Protein AF-A0A3M1LJQ8-F1 (afdb_monomer_lite)

pLDDT: mean 86.15, std 17.53, range [43.25, 98.56]

Structure (mmCIF, N/CA/C/O backbone):
data_AF-A0A3M1LJQ8-F1
#
_entry.id   AF-A0A3M1LJQ8-F1
#
loop_
_atom_site.group_PDB
_atom_site.id
_atom_site.type_symbol
_atom_site.label_atom_id
_atom_site.label_alt_id
_atom_site.label_comp_id
_atom_site.label_asym_id
_atom_site.label_entity_id
_atom_site.label_seq_id
_atom_site.pdbx_PDB_ins_code
_atom_site.Cartn_x
_atom_site.Cartn_y
_atom_site.Cartn_z
_atom_site.occupancy
_atom_site.B_iso_or_equiv
_atom_site.auth_seq_id
_atom_site.auth_comp_id
_atom_site.auth_asym_id
_atom_site.auth_atom_id
_atom_site.pdbx_PDB_model_num
ATOM 1 N N . MET A 1 1 ? 41.316 0.067 -46.062 1.00 43.25 1 MET A N 1
ATOM 2 C CA . MET A 1 1 ? 41.201 -1.402 -45.956 1.00 43.25 1 MET A CA 1
ATOM 3 C C . MET A 1 1 ? 41.074 -1.765 -44.484 1.00 43.25 1 MET A C 1
ATOM 5 O O . MET A 1 1 ? 41.925 -1.370 -43.707 1.00 43.25 1 MET A O 1
ATOM 9 N N . SER A 1 2 ? 39.957 -2.424 -44.171 1.00 46.56 2 SER A N 1
ATOM 10 C CA . SER A 1 2 ? 39.542 -3.157 -42.965 1.00 46.56 2 SER A CA 1
ATOM 11 C C . SER A 1 2 ? 39.691 -2.570 -41.558 1.00 46.56 2 SER A C 1
ATOM 13 O O . SER A 1 2 ? 40.767 -2.486 -40.976 1.00 46.56 2 SER A O 1
ATOM 15 N N . ALA A 1 3 ? 38.507 -2.320 -40.996 1.00 47.22 3 ALA A N 1
ATOM 16 C CA . ALA A 1 3 ? 38.185 -2.259 -39.582 1.00 47.22 3 ALA A CA 1
ATOM 17 C C . ALA A 1 3 ? 38.393 -3.614 -38.878 1.00 47.22 3 ALA A C 1
ATOM 19 O O . ALA A 1 3 ? 38.198 -4.670 -39.478 1.00 47.22 3 ALA A O 1
ATOM 20 N N . GLY A 1 4 ? 38.709 -3.567 -37.582 1.00 47.31 4 GLY A N 1
ATOM 21 C CA . GLY A 1 4 ? 38.750 -4.724 -36.688 1.00 47.31 4 GLY A CA 1
ATOM 22 C C . GLY A 1 4 ? 38.127 -4.376 -35.339 1.00 47.31 4 GLY A C 1
ATOM 23 O O . GLY A 1 4 ? 38.825 -4.046 -34.388 1.00 47.31 4 GLY A O 1
ATOM 24 N N . SER A 1 5 ? 36.797 -4.400 -35.280 1.00 50.31 5 SER A N 1
ATOM 25 C CA . SER A 1 5 ? 35.988 -4.231 -34.072 1.00 50.31 5 SER A CA 1
ATOM 26 C C . SER A 1 5 ? 35.953 -5.530 -33.257 1.00 50.31 5 SER A C 1
ATOM 28 O O . SER A 1 5 ? 35.305 -6.493 -33.666 1.00 50.31 5 SER A O 1
ATOM 30 N N . GLY A 1 6 ? 36.606 -5.562 -32.095 1.00 45.56 6 GLY A N 1
ATOM 31 C CA . GLY A 1 6 ? 36.448 -6.641 -31.117 1.00 45.56 6 GLY A CA 1
ATOM 32 C C . GLY A 1 6 ? 35.224 -6.394 -30.234 1.00 45.56 6 GLY A C 1
ATOM 33 O O . GLY A 1 6 ? 35.239 -5.487 -29.407 1.00 45.56 6 GLY A O 1
ATOM 34 N N . ARG A 1 7 ? 34.157 -7.182 -30.405 1.00 54.56 7 ARG A N 1
ATOM 35 C CA . ARG A 1 7 ? 33.031 -7.236 -29.458 1.00 54.56 7 ARG A CA 1
ATOM 36 C C . ARG A 1 7 ? 33.278 -8.351 -28.430 1.00 54.56 7 ARG A C 1
ATOM 38 O O . ARG A 1 7 ? 33.599 -9.462 -28.850 1.00 54.56 7 ARG A O 1
ATOM 45 N N . PRO A 1 8 ? 33.106 -8.106 -27.119 1.00 50.03 8 PRO A N 1
ATOM 46 C CA . PRO A 1 8 ? 33.156 -9.161 -26.113 1.00 50.03 8 PRO A CA 1
ATOM 47 C C . PRO A 1 8 ? 31.909 -10.053 -26.212 1.00 50.03 8 PRO A C 1
ATOM 49 O O . PRO A 1 8 ? 30.792 -9.567 -26.394 1.00 50.03 8 PRO A O 1
ATOM 52 N N . GLY A 1 9 ? 32.124 -11.368 -26.135 1.00 47.19 9 GLY A N 1
ATOM 53 C CA . GLY A 1 9 ? 31.085 -12.388 -26.251 1.00 47.19 9 GLY A CA 1
ATOM 54 C C . GLY A 1 9 ? 30.071 -12.339 -25.107 1.00 47.19 9 GLY A C 1
ATOM 55 O O . GLY A 1 9 ? 30.430 -12.178 -23.942 1.00 47.19 9 GLY A O 1
ATOM 56 N N . CYS A 1 10 ? 28.794 -12.499 -25.454 1.00 44.06 10 CYS A N 1
ATOM 57 C CA . CYS A 1 10 ? 27.706 -12.693 -24.502 1.00 44.06 10 CYS A CA 1
ATOM 58 C C . CYS A 1 10 ? 27.880 -14.020 -23.741 1.00 44.06 10 CYS A C 1
ATOM 60 O O . CYS A 1 10 ? 28.116 -15.048 -24.381 1.00 44.06 10 CYS A O 1
ATOM 62 N N . PRO A 1 11 ? 27.689 -14.056 -22.413 1.00 55.31 11 PRO A N 1
ATOM 63 C CA . PRO A 1 11 ? 27.487 -15.312 -21.710 1.00 55.31 11 PRO A CA 1
ATOM 64 C C . PRO A 1 11 ? 26.070 -15.840 -21.983 1.00 55.31 11 PRO A C 1
ATOM 66 O O . PRO A 1 11 ? 25.096 -15.085 -21.990 1.00 55.31 11 PRO A O 1
ATOM 69 N N . ALA A 1 12 ? 25.954 -17.148 -22.216 1.00 55.84 12 ALA A N 1
ATOM 70 C CA . ALA A 1 12 ? 24.674 -17.830 -22.381 1.00 55.84 12 ALA A CA 1
ATOM 71 C C . ALA A 1 12 ? 23.893 -17.859 -21.049 1.00 55.84 12 ALA A C 1
ATOM 73 O O . ALA A 1 12 ? 24.488 -18.161 -20.010 1.00 55.84 12 ALA A O 1
ATOM 74 N N . PRO A 1 13 ? 22.571 -17.604 -21.039 1.00 52.50 13 PRO A N 1
ATOM 75 C CA . PRO A 1 13 ? 21.776 -17.736 -19.827 1.00 52.50 13 PRO A CA 1
ATOM 76 C C . PRO A 1 13 ? 21.544 -19.219 -19.516 1.00 52.50 13 PRO A C 1
ATOM 78 O O . PRO A 1 13 ? 20.784 -19.916 -20.187 1.00 52.50 13 PRO A O 1
ATOM 81 N N . GLY A 1 14 ? 22.222 -19.700 -18.475 1.00 45.22 14 GLY A N 1
ATOM 82 C CA . GLY A 1 14 ? 21.988 -21.010 -17.882 1.00 45.22 14 GLY A CA 1
ATOM 83 C C . GLY A 1 14 ? 20.610 -21.073 -17.227 1.00 45.22 14 GLY A C 1
ATOM 84 O O . GLY A 1 14 ? 20.350 -20.455 -16.199 1.00 45.22 14 GLY A O 1
ATOM 85 N N . THR A 1 15 ? 19.730 -21.861 -17.828 1.00 52.22 15 THR A N 1
ATOM 86 C CA . THR A 1 15 ? 18.437 -22.289 -17.298 1.00 52.22 15 THR A CA 1
ATOM 87 C C . THR A 1 15 ? 18.603 -23.143 -16.045 1.00 52.22 15 THR A C 1
ATOM 89 O O . THR A 1 15 ? 19.121 -24.251 -16.160 1.00 52.22 15 THR A O 1
ATOM 92 N N . ARG A 1 16 ? 18.072 -22.692 -14.898 1.00 46.84 16 ARG A N 1
ATOM 93 C CA . ARG A 1 16 ? 17.361 -23.534 -13.908 1.00 46.84 16 ARG A CA 1
ATOM 94 C C . ARG A 1 16 ? 16.336 -22.688 -13.146 1.00 46.84 16 ARG A C 1
ATOM 96 O O . ARG A 1 16 ? 16.526 -22.360 -11.979 1.00 46.84 16 ARG A O 1
ATOM 103 N N . SER A 1 17 ? 15.220 -22.354 -13.789 1.00 49.72 17 SER A N 1
ATOM 104 C CA . SER A 1 17 ? 14.006 -21.998 -13.054 1.00 49.72 17 SER A CA 1
ATOM 105 C C . SER A 1 17 ? 13.443 -23.277 -12.430 1.00 49.72 17 SER A C 1
ATOM 107 O O . SER A 1 17 ? 12.638 -23.993 -13.019 1.00 49.72 17 SER A O 1
ATOM 109 N N . SER A 1 18 ? 13.912 -23.596 -11.222 1.00 48.03 18 SER A N 1
ATOM 110 C CA . SER A 1 18 ? 13.187 -24.510 -10.342 1.00 48.03 18 SER A CA 1
ATOM 111 C C . SER A 1 18 ? 11.783 -23.936 -10.170 1.00 48.03 18 SER A C 1
ATOM 113 O O . SER A 1 18 ? 11.624 -22.816 -9.679 1.00 48.03 18 SER A O 1
ATOM 115 N N . GLY A 1 19 ? 10.787 -24.661 -10.679 1.00 48.19 19 GLY A N 1
ATOM 116 C CA . GLY A 1 19 ? 9.384 -24.276 -10.708 1.00 48.19 19 GLY A CA 1
ATOM 117 C C . GLY A 1 19 ? 8.816 -24.115 -9.304 1.00 48.19 19 GLY A C 1
ATOM 118 O O . GLY A 1 19 ? 8.111 -24.979 -8.794 1.00 48.19 19 GLY A O 1
ATOM 119 N N . ARG A 1 20 ? 9.081 -22.971 -8.681 1.00 51.16 20 ARG A N 1
ATOM 120 C CA . ARG A 1 20 ? 8.301 -22.479 -7.558 1.00 51.16 20 ARG A CA 1
ATOM 121 C C . ARG A 1 20 ? 7.009 -21.972 -8.182 1.00 51.16 20 ARG A C 1
ATOM 123 O O . ARG A 1 20 ? 7.020 -20.908 -8.798 1.00 51.16 20 ARG A O 1
ATOM 130 N N . ARG A 1 21 ? 5.923 -22.760 -8.099 1.00 52.72 21 ARG A N 1
ATOM 131 C CA . ARG A 1 21 ? 4.560 -22.276 -8.389 1.00 52.72 21 ARG A CA 1
ATOM 132 C C . ARG A 1 21 ? 4.479 -20.862 -7.824 1.00 52.72 21 ARG A C 1
ATOM 134 O O . ARG A 1 21 ? 4.691 -20.683 -6.622 1.00 52.72 21 ARG A O 1
ATOM 141 N N . ARG A 1 22 ? 4.297 -19.873 -8.703 1.00 56.78 22 ARG A N 1
ATOM 142 C CA . ARG A 1 22 ? 4.144 -18.470 -8.322 1.00 56.78 22 ARG A CA 1
ATOM 143 C C . ARG A 1 22 ? 2.956 -18.475 -7.363 1.00 56.78 22 ARG A C 1
ATOM 145 O O . ARG A 1 22 ? 1.844 -18.753 -7.798 1.00 56.78 22 ARG A O 1
ATOM 152 N N . ARG A 1 23 ? 3.211 -18.357 -6.056 1.00 60.97 23 ARG A N 1
ATOM 153 C CA . ARG A 1 23 ? 2.135 -18.312 -5.065 1.00 60.97 23 ARG A CA 1
ATOM 154 C C . ARG A 1 23 ? 1.344 -17.060 -5.405 1.00 60.97 23 ARG A C 1
ATOM 156 O O . ARG A 1 23 ? 1.884 -15.963 -5.300 1.00 60.97 23 ARG A O 1
ATOM 163 N N . MET A 1 24 ? 0.148 -17.249 -5.947 1.00 69.56 24 MET A N 1
ATOM 164 C CA . MET A 1 24 ? -0.785 -16.154 -6.147 1.00 69.56 24 MET A CA 1
ATOM 165 C C . MET A 1 24 ? -1.290 -15.785 -4.759 1.00 69.56 24 MET A C 1
ATOM 167 O O . MET A 1 24 ? -1.609 -16.674 -3.974 1.00 69.56 24 MET A O 1
ATOM 171 N N . ALA A 1 25 ? -1.247 -14.500 -4.427 1.00 78.75 25 ALA A N 1
ATOM 172 C CA . ALA A 1 25 ? -1.891 -14.027 -3.217 1.00 78.75 25 ALA A CA 1
ATOM 173 C C . ALA A 1 25 ? -3.407 -14.120 -3.424 1.00 78.75 25 ALA A C 1
ATOM 175 O O . ALA A 1 25 ? -3.907 -13.665 -4.453 1.00 78.75 25 ALA A O 1
ATOM 176 N N . ASP A 1 26 ? -4.112 -14.710 -2.464 1.00 87.00 26 ASP A N 1
ATOM 177 C CA . ASP A 1 26 ? -5.574 -14.757 -2.436 1.00 87.00 26 ASP A CA 1
ATOM 178 C C . ASP A 1 26 ? -6.150 -13.377 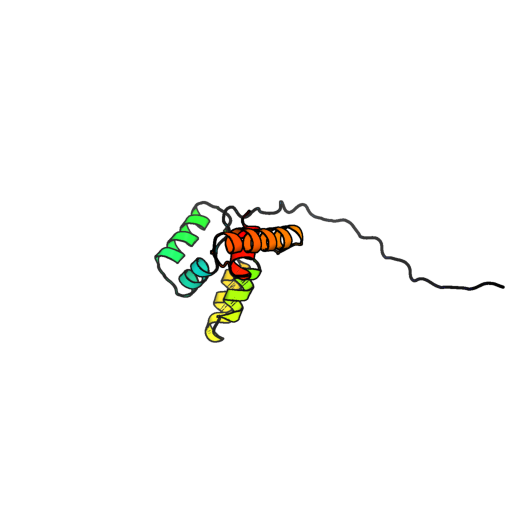-2.076 1.00 87.00 26 ASP A C 1
ATOM 180 O O . ASP A 1 26 ? -7.232 -13.012 -2.530 1.00 87.00 26 ASP A O 1
ATOM 184 N N . TYR A 1 27 ? -5.392 -12.582 -1.308 1.00 92.50 27 TYR A N 1
ATOM 185 C CA . TYR A 1 27 ? -5.760 -11.226 -0.903 1.00 92.50 27 TYR A CA 1
ATOM 186 C C . TYR A 1 27 ? -4.606 -10.250 -1.104 1.00 92.50 27 TYR A C 1
ATOM 188 O O . TYR A 1 27 ? -3.466 -10.543 -0.738 1.00 92.50 27 TYR A O 1
ATOM 196 N N . LEU A 1 28 ? -4.920 -9.058 -1.614 1.00 95.00 28 LEU A N 1
ATOM 197 C CA . LEU A 1 28 ? -4.019 -7.910 -1.587 1.00 95.00 28 LEU A CA 1
ATOM 198 C C . LEU A 1 28 ? -4.366 -7.023 -0.389 1.00 95.00 28 LEU A C 1
ATOM 200 O O . LEU A 1 28 ? -5.463 -6.469 -0.325 1.00 95.00 28 LEU A O 1
ATOM 204 N N . LEU A 1 29 ? -3.443 -6.897 0.559 1.00 94.31 29 LEU A N 1
ATOM 205 C CA . LEU A 1 29 ? -3.612 -6.041 1.725 1.00 94.31 29 LEU A CA 1
ATOM 206 C C . LEU A 1 29 ? -3.240 -4.599 1.379 1.00 94.31 29 LEU A C 1
ATOM 208 O O . LEU A 1 29 ? -2.136 -4.327 0.907 1.00 94.31 29 LEU A O 1
ATOM 212 N N . ASP A 1 30 ? -4.168 -3.690 1.660 1.00 93.00 30 ASP A N 1
ATOM 213 C CA . ASP A 1 30 ? -3.950 -2.249 1.579 1.00 93.00 30 ASP A CA 1
ATOM 214 C C . ASP A 1 30 ? -3.085 -1.743 2.749 1.00 93.00 30 ASP A C 1
ATOM 216 O O . ASP A 1 30 ? -3.032 -2.341 3.832 1.00 93.00 30 ASP A O 1
ATOM 220 N N . THR A 1 31 ? -2.450 -0.591 2.551 1.00 92.19 31 THR A N 1
ATOM 221 C CA . THR A 1 31 ? -1.600 0.098 3.525 1.00 92.19 31 THR A CA 1
ATOM 222 C C . THR A 1 31 ? -2.320 0.317 4.849 1.00 92.19 31 THR A C 1
ATOM 224 O O . THR A 1 31 ? -1.757 0.052 5.912 1.00 92.19 31 THR A O 1
ATOM 227 N N . ASN A 1 32 ? -3.596 0.708 4.816 1.00 92.81 32 ASN A N 1
ATOM 228 C CA . ASN A 1 32 ? -4.366 0.966 6.032 1.00 92.81 32 ASN A CA 1
ATOM 229 C C . ASN A 1 32 ? -4.503 -0.273 6.925 1.00 92.81 32 ASN A C 1
ATOM 231 O O . ASN A 1 32 ? -4.393 -0.167 8.149 1.00 92.81 32 ASN A O 1
ATOM 235 N N . VAL A 1 33 ? -4.706 -1.454 6.332 1.00 93.00 33 VAL A N 1
ATOM 236 C CA . VAL A 1 33 ? -4.825 -2.711 7.088 1.00 93.00 33 VAL A CA 1
ATOM 237 C C . VAL A 1 33 ? -3.514 -3.014 7.812 1.00 93.00 33 VAL A C 1
ATOM 239 O O . VAL A 1 33 ? -3.530 -3.330 9.004 1.00 93.00 33 VAL A O 1
ATOM 242 N N . LEU A 1 34 ? -2.377 -2.845 7.131 1.00 93.56 34 LEU A N 1
ATOM 243 C CA . LEU A 1 34 ? -1.058 -3.070 7.725 1.00 93.56 34 LEU A CA 1
ATOM 244 C C . LEU A 1 34 ? -0.717 -2.040 8.803 1.00 93.56 34 LEU A C 1
ATOM 246 O O . LEU A 1 34 ? -0.208 -2.419 9.855 1.00 93.56 34 LEU A O 1
ATOM 250 N N . VAL A 1 35 ? -1.041 -0.758 8.600 1.00 92.50 35 VAL A N 1
ATOM 251 C CA . VAL A 1 35 ? -0.845 0.282 9.625 1.00 92.50 35 VAL A CA 1
ATOM 252 C C . VAL A 1 35 ? -1.627 -0.057 10.895 1.00 92.50 35 VAL A C 1
ATOM 254 O O . VAL A 1 35 ? -1.100 0.075 12.001 1.00 92.50 35 VAL A O 1
ATOM 257 N N . LEU A 1 36 ? -2.875 -0.517 10.766 1.00 93.19 36 LEU A N 1
ATOM 258 C CA . LEU A 1 36 ? -3.680 -0.932 11.916 1.00 93.19 36 LEU A CA 1
ATOM 259 C C . LEU A 1 36 ? -3.084 -2.164 12.614 1.00 93.19 36 LEU A C 1
ATOM 261 O O . LEU A 1 36 ? -3.037 -2.195 13.845 1.00 93.19 36 LEU A O 1
ATOM 265 N N . ALA A 1 37 ? -2.583 -3.141 11.856 1.00 91.88 37 ALA A N 1
ATOM 266 C CA . ALA A 1 37 ? -1.915 -4.317 12.413 1.00 91.88 37 ALA A CA 1
ATOM 267 C C . ALA A 1 37 ? -0.616 -3.954 13.160 1.00 91.88 37 ALA A C 1
ATOM 269 O O . ALA A 1 37 ? -0.394 -4.420 14.278 1.00 91.88 37 ALA A O 1
ATOM 270 N N . LEU A 1 38 ? 0.213 -3.063 12.603 1.00 90.12 38 LEU A N 1
ATOM 271 C CA . LEU A 1 38 ? 1.439 -2.571 13.247 1.00 90.12 38 LEU A CA 1
ATOM 272 C C . LEU A 1 38 ? 1.144 -1.804 14.543 1.00 90.12 38 LEU A C 1
ATOM 274 O O . LEU A 1 38 ? 1.871 -1.944 15.527 1.00 90.12 38 LEU A O 1
AT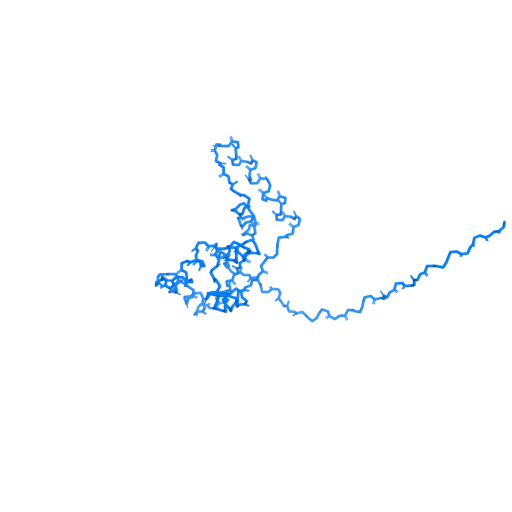OM 278 N N . ARG A 1 39 ? 0.020 -1.076 14.586 1.00 90.12 39 ARG A N 1
ATOM 279 C CA . ARG A 1 39 ? -0.512 -0.421 15.796 1.00 90.12 39 ARG A CA 1
ATOM 280 C C . ARG A 1 39 ? -1.185 -1.386 16.779 1.00 90.12 39 ARG A C 1
ATOM 282 O O . ARG A 1 39 ? -1.772 -0.934 17.760 1.00 90.12 39 ARG A O 1
ATOM 289 N N . SER A 1 40 ? -1.111 -2.693 16.529 1.00 91.31 40 SER A N 1
ATOM 290 C CA . SER A 1 40 ? -1.707 -3.747 17.352 1.00 91.31 40 SER A CA 1
ATOM 291 C C . SER A 1 40 ? -3.217 -3.577 17.564 1.00 91.31 40 SER A C 1
ATOM 293 O O . SER A 1 40 ? -3.743 -3.892 18.630 1.00 91.31 40 SER A O 1
ATOM 295 N N . VAL A 1 41 ? -3.933 -3.069 16.555 1.00 95.31 41 VAL A N 1
ATOM 296 C CA . VAL A 1 41 ? -5.396 -2.962 16.604 1.00 95.31 41 VAL A CA 1
ATOM 297 C C . VAL A 1 41 ? -5.995 -4.374 16.524 1.00 95.31 41 VAL A C 1
ATOM 299 O O . VAL A 1 41 ? -5.789 -5.034 15.502 1.00 95.31 41 VAL A O 1
ATOM 302 N N . PRO A 1 42 ? -6.776 -4.835 17.528 1.00 93.81 42 PRO A N 1
ATOM 303 C CA . PRO A 1 42 ? -7.218 -6.231 17.617 1.00 93.81 42 PRO A CA 1
ATOM 304 C C . PRO A 1 42 ? -7.911 -6.734 16.353 1.00 93.81 42 PRO A C 1
ATOM 306 O O . PRO A 1 42 ? -7.523 -7.750 15.798 1.00 93.81 42 PRO A O 1
ATOM 309 N N . LYS A 1 43 ? -8.835 -5.941 15.800 1.00 94.00 43 LYS A N 1
ATOM 310 C CA . LYS A 1 43 ? -9.571 -6.294 14.578 1.00 94.00 43 LYS A CA 1
ATOM 311 C C . LYS A 1 43 ? -8.663 -6.570 13.370 1.00 94.00 43 LYS A C 1
ATOM 313 O O . LYS A 1 43 ? -9.015 -7.388 12.526 1.00 94.00 43 LYS A O 1
ATOM 318 N N . ALA A 1 44 ? -7.540 -5.860 13.252 1.00 93.38 44 ALA A N 1
ATOM 319 C CA . ALA A 1 44 ? -6.599 -6.062 12.154 1.00 93.38 44 ALA A CA 1
ATOM 320 C C . ALA A 1 44 ? -5.750 -7.320 12.380 1.00 93.38 44 ALA A C 1
ATOM 322 O O . ALA A 1 44 ? -5.547 -8.082 11.442 1.00 93.38 44 ALA A O 1
ATOM 323 N N . LEU A 1 45 ? -5.318 -7.563 13.621 1.00 92.75 45 LEU A N 1
ATOM 324 C CA . LEU A 1 45 ? -4.602 -8.786 1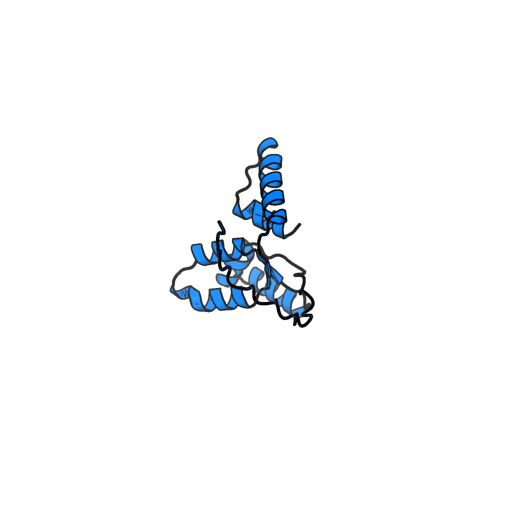3.991 1.00 92.75 45 LEU A CA 1
ATOM 325 C C . LEU A 1 45 ? -5.486 -10.026 13.804 1.00 92.75 45 LEU A C 1
ATOM 327 O O . LEU A 1 45 ? -5.094 -10.941 13.092 1.00 92.75 45 LEU A O 1
ATOM 331 N N . ASP A 1 46 ? -6.722 -9.994 14.310 1.00 94.12 46 ASP A N 1
ATOM 332 C CA . ASP A 1 46 ? -7.696 -11.084 14.172 1.00 94.12 46 ASP A CA 1
ATOM 333 C C . ASP A 1 46 ? -7.961 -11.442 12.702 1.00 94.12 46 ASP A C 1
ATOM 335 O O . ASP A 1 46 ? -8.178 -12.608 12.362 1.00 94.12 46 ASP A O 1
ATOM 339 N N . PHE A 1 47 ? -7.958 -10.434 11.821 1.00 93.12 47 PHE A N 1
ATOM 340 C CA . PHE A 1 47 ? -8.109 -10.628 10.384 1.00 93.12 47 PHE A CA 1
ATOM 341 C C . PHE A 1 47 ? -6.895 -11.342 9.775 1.00 93.12 47 PHE A C 1
ATOM 343 O O . PHE A 1 47 ? -7.083 -12.314 9.045 1.00 93.12 47 PHE A O 1
ATOM 350 N N . LEU A 1 48 ? -5.669 -10.918 10.099 1.00 91.25 48 LEU A N 1
ATOM 351 C CA . LEU A 1 48 ? -4.449 -11.583 9.622 1.00 91.25 48 LEU A CA 1
ATOM 352 C C . LEU A 1 48 ? -4.350 -13.024 10.147 1.00 91.25 48 LEU A C 1
ATOM 354 O O . LEU A 1 48 ? -4.112 -13.945 9.365 1.00 91.25 48 LEU A O 1
ATOM 358 N N . ASP A 1 49 ? -4.654 -13.237 11.428 1.00 91.75 49 ASP A N 1
ATOM 359 C CA . ASP A 1 49 ? -4.684 -14.563 12.053 1.00 91.75 49 ASP A CA 1
ATOM 360 C C . ASP A 1 49 ? -5.758 -15.466 11.425 1.00 91.75 49 ASP A C 1
ATOM 362 O O . ASP A 1 49 ? -5.631 -16.693 11.379 1.00 91.75 49 ASP A O 1
ATOM 366 N N . ALA A 1 50 ? -6.873 -14.894 10.961 1.00 92.69 50 ALA A N 1
ATOM 367 C CA . ALA A 1 50 ? -7.900 -15.644 10.244 1.00 92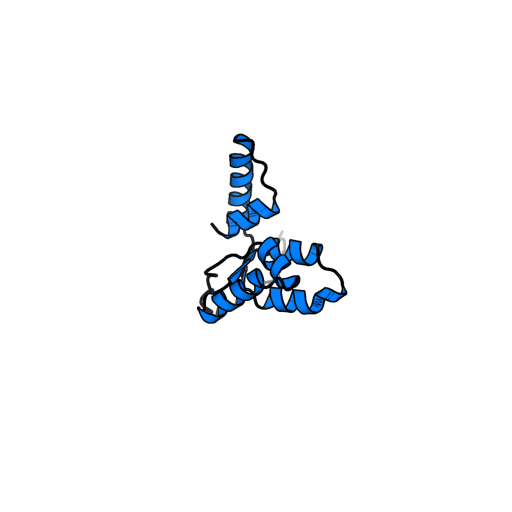.69 50 ALA A CA 1
ATOM 368 C C . ALA A 1 50 ? -7.426 -16.084 8.851 1.00 92.69 50 ALA A C 1
ATOM 370 O O . ALA A 1 50 ? -7.695 -17.227 8.477 1.00 92.69 50 ALA A O 1
ATOM 371 N N . LEU A 1 51 ? -6.715 -15.225 8.111 1.00 90.94 51 LEU A N 1
ATOM 372 C CA . LEU A 1 51 ? -6.129 -15.585 6.813 1.00 90.94 51 LEU A CA 1
ATOM 373 C C . LEU A 1 51 ? -5.115 -16.723 6.968 1.00 90.94 51 LEU A C 1
ATOM 375 O O . LEU A 1 51 ? -5.190 -17.720 6.248 1.00 90.94 51 LEU A O 1
ATOM 379 N N . GLU A 1 52 ? -4.235 -16.629 7.969 1.00 88.50 52 GLU A N 1
ATOM 380 C CA . GLU A 1 52 ? -3.240 -17.666 8.251 1.00 88.50 52 GLU A CA 1
ATOM 381 C C . GLU A 1 52 ? -3.898 -19.008 8.603 1.00 88.50 52 GLU A C 1
ATOM 383 O O . GLU A 1 52 ? -3.566 -20.040 8.014 1.00 88.50 52 GLU A O 1
ATOM 388 N N . ARG A 1 53 ? -4.898 -19.007 9.497 1.00 91.88 53 ARG A N 1
ATOM 389 C CA . ARG A 1 53 ? -5.645 -20.224 9.868 1.00 91.88 53 ARG A CA 1
ATOM 390 C C . ARG A 1 53 ? -6.360 -20.876 8.688 1.00 91.88 53 ARG A C 1
ATOM 392 O O . ARG A 1 53 ? -6.518 -22.094 8.672 1.00 91.88 53 ARG A O 1
ATOM 399 N N . ARG A 1 54 ? -6.804 -20.077 7.717 1.00 91.31 54 ARG A N 1
ATOM 400 C CA . ARG A 1 54 ? -7.466 -20.548 6.491 1.00 91.31 54 ARG A CA 1
ATOM 401 C C . ARG A 1 54 ? -6.475 -20.958 5.402 1.00 91.31 54 ARG A C 1
ATOM 403 O O . AR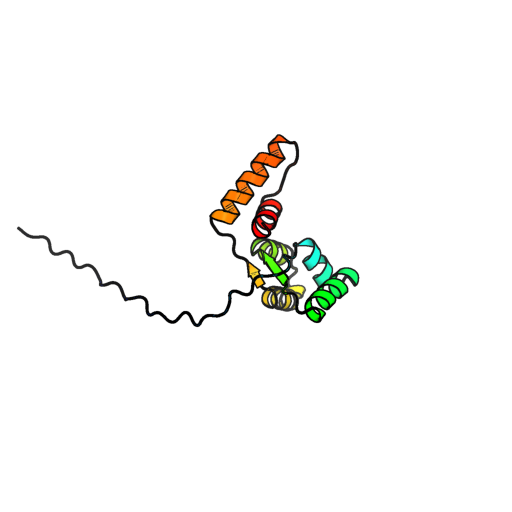G A 1 54 ? -6.909 -21.443 4.364 1.00 91.31 54 ARG A O 1
ATOM 410 N N . GLN A 1 55 ? -5.172 -20.803 5.652 1.00 87.00 55 GLN A N 1
ATOM 411 C CA . GLN A 1 55 ? -4.099 -21.025 4.682 1.00 87.00 55 GLN A CA 1
ATOM 412 C C . GLN A 1 55 ? -4.267 -20.177 3.410 1.00 87.00 55 GLN A C 1
ATOM 414 O O . GLN A 1 55 ? -3.837 -20.582 2.331 1.00 87.00 55 GLN A O 1
ATOM 419 N N . GLU A 1 56 ? -4.893 -19.006 3.549 1.00 89.81 56 GLU A N 1
ATOM 420 C CA . GLU A 1 56 ? -5.076 -18.030 2.477 1.00 89.81 56 GLU A CA 1
ATOM 421 C C . GLU A 1 56 ? -3.835 -17.127 2.418 1.00 89.81 56 GLU A C 1
ATOM 423 O O . GLU A 1 56 ? -3.368 -16.595 3.430 1.00 89.81 56 GLU A O 1
ATOM 428 N N . PHE A 1 57 ? -3.259 -16.962 1.230 1.00 87.62 57 PHE A N 1
ATOM 429 C CA . PHE A 1 57 ? -2.022 -16.213 1.051 1.00 87.62 57 PHE A CA 1
ATOM 430 C C . PHE A 1 57 ? -2.296 -14.712 0.951 1.00 87.62 57 PHE A C 1
ATOM 432 O O . PHE A 1 57 ? -2.888 -14.236 -0.017 1.00 87.62 57 PHE A O 1
ATOM 439 N N . ALA A 1 58 ? -1.787 -13.945 1.911 1.00 92.62 58 ALA A N 1
ATOM 440 C CA . ALA A 1 58 ? -1.793 -12.490 1.846 1.00 92.62 58 ALA A CA 1
ATOM 441 C C . ALA A 1 58 ? -0.579 -11.953 1.066 1.00 92.62 58 ALA A C 1
ATOM 443 O O . ALA A 1 58 ? 0.569 -12.366 1.273 1.00 92.62 58 ALA A O 1
ATOM 444 N N . GLY A 1 59 ? -0.836 -11.001 0.176 1.00 95.19 59 GLY A N 1
ATOM 445 C CA . GLY A 1 59 ? 0.176 -10.235 -0.538 1.00 95.19 59 GLY A CA 1
ATOM 446 C C . GLY A 1 59 ? 0.009 -8.738 -0.328 1.00 95.19 59 GLY A C 1
ATOM 447 O O . GLY A 1 59 ? -1.036 -8.271 0.113 1.00 95.19 59 GLY A O 1
ATOM 448 N N . ILE A 1 60 ? 1.051 -7.983 -0.656 1.00 96.69 60 ILE A N 1
ATOM 449 C CA . ILE A 1 60 ? 1.085 -6.519 -0.623 1.00 96.69 60 ILE A CA 1
ATOM 450 C C . ILE A 1 60 ? 1.670 -6.006 -1.931 1.00 96.69 60 ILE A C 1
ATOM 452 O O . ILE A 1 60 ? 2.543 -6.649 -2.517 1.00 96.69 60 ILE A O 1
ATOM 456 N N . SER A 1 61 ? 1.233 -4.832 -2.381 1.00 97.44 61 SER A N 1
ATOM 457 C CA . SER A 1 61 ? 1.951 -4.132 -3.446 1.00 97.44 61 SER A CA 1
ATOM 458 C C . SER A 1 61 ? 3.274 -3.594 -2.897 1.00 97.44 61 SER A C 1
ATOM 460 O O . SER A 1 61 ? 3.358 -3.172 -1.741 1.00 97.44 61 SER A O 1
ATOM 462 N N . VAL A 1 62 ? 4.314 -3.530 -3.729 1.00 97.19 62 VAL A N 1
ATOM 463 C CA . VAL A 1 62 ? 5.550 -2.803 -3.376 1.00 97.19 62 VAL A CA 1
ATOM 464 C C . VAL A 1 62 ? 5.299 -1.315 -3.097 1.00 97.19 62 VAL A C 1
ATOM 466 O O . VAL A 1 62 ? 6.077 -0.678 -2.388 1.00 97.19 62 VAL A O 1
ATOM 469 N N . VAL A 1 63 ? 4.188 -0.765 -3.593 1.00 97.56 63 VAL A N 1
ATOM 470 C CA . VAL A 1 63 ? 3.719 0.585 -3.254 1.00 97.56 63 VAL A CA 1
ATOM 471 C C . VAL A 1 63 ? 3.299 0.662 -1.788 1.00 97.56 63 VAL A C 1
ATOM 473 O O . VAL A 1 63 ? 3.827 1.494 -1.059 1.00 97.56 63 VAL A O 1
ATOM 476 N N . THR A 1 64 ? 2.472 -0.276 -1.318 1.00 97.38 64 THR A N 1
ATOM 477 C CA . THR A 1 64 ? 2.126 -0.414 0.106 1.00 97.38 64 THR A CA 1
ATOM 478 C C . THR A 1 64 ? 3.371 -0.573 0.973 1.00 97.38 64 THR A C 1
ATOM 480 O O . THR A 1 64 ? 3.508 0.095 1.997 1.00 97.38 64 THR A O 1
ATOM 483 N N . ARG A 1 65 ? 4.337 -1.399 0.540 1.00 97.38 65 ARG A N 1
ATOM 484 C CA . ARG A 1 65 ? 5.629 -1.528 1.233 1.00 97.38 65 ARG A CA 1
ATOM 485 C C . ARG A 1 65 ? 6.332 -0.170 1.370 1.00 97.38 65 ARG A C 1
ATOM 487 O O . ARG A 1 65 ? 6.871 0.138 2.429 1.00 97.38 65 ARG A O 1
ATOM 494 N N . THR A 1 66 ? 6.308 0.637 0.312 1.00 97.06 66 THR A N 1
ATOM 495 C CA . THR A 1 66 ? 6.934 1.966 0.279 1.00 97.06 66 THR A CA 1
ATOM 496 C C . THR A 1 66 ? 6.251 2.924 1.254 1.00 97.06 66 THR A C 1
ATOM 498 O O . THR A 1 66 ? 6.938 3.602 2.012 1.00 97.06 66 THR A O 1
ATOM 501 N N . GLU A 1 67 ? 4.917 2.950 1.290 1.00 96.50 67 GLU A N 1
ATOM 502 C CA . GLU A 1 67 ? 4.154 3.807 2.208 1.00 96.50 67 GLU A CA 1
ATOM 503 C C . GLU A 1 67 ? 4.406 3.461 3.678 1.00 96.50 67 GLU A C 1
ATOM 505 O O . GLU A 1 67 ? 4.623 4.357 4.496 1.00 96.50 67 GLU A O 1
ATOM 510 N N . ILE A 1 68 ? 4.443 2.166 4.008 1.00 96.50 68 ILE A N 1
ATOM 511 C CA . ILE A 1 68 ? 4.740 1.708 5.369 1.00 96.50 68 ILE A CA 1
ATOM 512 C C . ILE A 1 68 ? 6.143 2.147 5.796 1.00 96.50 68 ILE A C 1
ATOM 514 O O . ILE A 1 68 ? 6.298 2.712 6.876 1.00 96.50 68 ILE A O 1
ATOM 518 N N . LEU A 1 69 ? 7.156 1.944 4.948 1.00 96.12 69 LEU A N 1
ATOM 519 C CA . LEU A 1 69 ? 8.531 2.343 5.264 1.00 96.12 69 LEU A CA 1
ATOM 520 C C . LEU A 1 69 ? 8.699 3.865 5.343 1.00 96.12 69 LEU A C 1
ATOM 522 O O . LEU A 1 69 ? 9.470 4.348 6.165 1.00 96.12 69 LEU A O 1
ATOM 526 N N . ALA A 1 70 ? 7.966 4.630 4.531 1.00 94.94 70 ALA A N 1
ATOM 527 C CA . ALA A 1 70 ? 7.989 6.090 4.585 1.00 94.94 70 ALA A CA 1
ATOM 528 C C . ALA A 1 70 ? 7.326 6.649 5.858 1.00 94.94 70 ALA A C 1
ATOM 530 O O . ALA A 1 70 ? 7.729 7.703 6.348 1.00 94.94 70 ALA A O 1
ATOM 531 N N . GLY A 1 71 ? 6.309 5.960 6.389 1.00 92.38 71 GLY A N 1
ATOM 532 C CA . GLY A 1 71 ? 5.589 6.353 7.607 1.00 92.38 71 GLY A CA 1
ATOM 533 C C . GLY A 1 71 ? 6.146 5.771 8.913 1.00 92.38 71 GLY A C 1
ATOM 534 O O . GLY A 1 71 ? 5.698 6.163 9.993 1.00 92.38 71 GLY A O 1
ATOM 535 N N . MET A 1 72 ? 7.093 4.839 8.819 1.00 93.12 72 MET A N 1
ATOM 536 C CA . MET A 1 72 ? 7.706 4.109 9.930 1.00 93.12 72 MET A CA 1
ATOM 537 C C . MET A 1 72 ? 8.572 5.009 10.816 1.00 93.12 72 MET A C 1
ATOM 539 O O . MET A 1 72 ? 9.337 5.848 10.338 1.00 93.12 72 MET A O 1
ATOM 543 N N . ARG A 1 73 ? 8.519 4.788 12.134 1.00 91.50 73 ARG A N 1
ATOM 544 C CA . ARG A 1 73 ? 9.472 5.373 13.088 1.00 91.50 73 ARG A CA 1
ATOM 545 C C . ARG A 1 73 ? 10.661 4.424 13.295 1.00 91.50 73 ARG A C 1
ATOM 547 O O . ARG A 1 73 ? 10.461 3.215 13.292 1.00 91.50 73 ARG A O 1
ATOM 554 N N . PRO A 1 74 ? 11.879 4.924 13.589 1.00 92.56 74 PRO A N 1
ATOM 555 C CA . PRO A 1 74 ? 13.071 4.070 13.702 1.00 92.56 74 PRO A CA 1
ATOM 556 C C . PRO A 1 74 ? 12.952 2.897 14.690 1.00 92.56 74 PRO A C 1
ATOM 558 O O . PRO A 1 74 ? 13.475 1.819 14.447 1.00 92.56 74 PRO A O 1
ATOM 561 N N . HIS A 1 75 ? 12.225 3.069 15.799 1.00 92.19 75 HIS A N 1
ATOM 562 C CA . HIS A 1 75 ? 12.031 1.999 16.788 1.00 92.19 75 HIS A CA 1
ATOM 563 C C . HIS A 1 75 ? 11.054 0.897 16.334 1.00 92.19 75 HIS A C 1
ATOM 565 O O . HIS A 1 75 ? 10.935 -0.122 17.007 1.00 92.19 75 HIS A O 1
ATOM 571 N N . GLU A 1 76 ? 10.331 1.101 15.230 1.00 91.62 76 GLU A N 1
ATOM 572 C CA . GLU A 1 76 ? 9.370 0.147 14.663 1.00 91.62 76 GLU A CA 1
ATOM 573 C C . GLU A 1 76 ? 10.001 -0.716 13.555 1.00 91.62 76 GLU A C 1
ATOM 575 O O . GLU A 1 76 ? 9.360 -1.655 13.080 1.00 91.62 76 GLU A O 1
ATOM 580 N N . GLU A 1 77 ? 11.235 -0.414 13.134 1.00 93.69 77 GLU A N 1
ATOM 581 C CA . GLU A 1 77 ? 11.858 -0.944 11.915 1.00 93.69 77 GLU A CA 1
ATOM 582 C C . GLU A 1 77 ? 11.951 -2.466 11.885 1.00 93.69 77 GLU A C 1
ATOM 584 O O . GLU A 1 77 ? 11.476 -3.092 10.939 1.00 93.69 77 GLU A O 1
ATOM 589 N N . GLU A 1 78 ? 12.486 -3.073 12.943 1.00 94.44 78 GLU A N 1
ATOM 590 C CA . GLU A 1 78 ? 12.677 -4.523 13.010 1.00 94.44 78 GLU A CA 1
ATOM 591 C C . GLU A 1 78 ? 11.347 -5.280 12.861 1.00 94.44 78 GLU A C 1
AT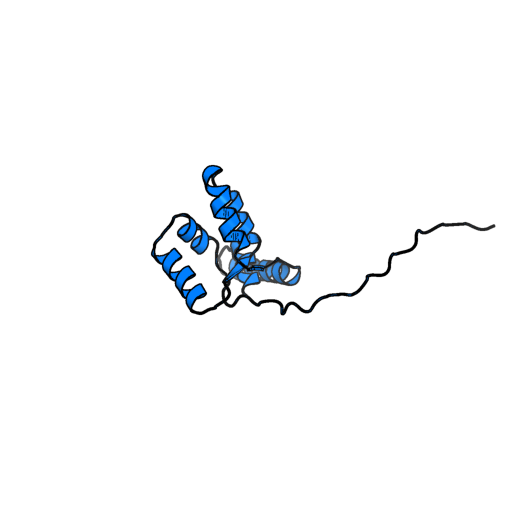OM 593 O O . GLU A 1 78 ? 11.210 -6.165 12.013 1.00 94.44 78 GLU A O 1
ATOM 598 N N . ARG A 1 79 ? 10.324 -4.878 13.629 1.00 92.38 79 ARG A N 1
ATOM 599 C CA . ARG A 1 79 ? 8.984 -5.482 13.565 1.00 92.38 79 ARG A CA 1
ATOM 600 C C . ARG A 1 79 ? 8.315 -5.232 12.213 1.00 92.38 79 ARG A C 1
ATOM 602 O O . ARG A 1 79 ? 7.637 -6.117 11.693 1.00 92.38 79 ARG A O 1
ATOM 609 N N . THR A 1 80 ? 8.490 -4.037 11.655 1.00 94.88 80 THR A N 1
ATOM 610 C CA . THR A 1 80 ? 7.893 -3.646 10.374 1.00 94.88 80 THR A CA 1
ATOM 611 C C . THR A 1 80 ? 8.477 -4.463 9.229 1.00 94.88 80 THR A C 1
ATOM 613 O O . THR A 1 80 ? 7.728 -5.036 8.443 1.00 94.88 80 THR A O 1
ATOM 616 N N . MET A 1 81 ? 9.801 -4.591 9.168 1.00 95.75 81 MET A N 1
ATOM 617 C CA . MET A 1 81 ? 10.477 -5.388 8.147 1.00 95.75 81 MET A CA 1
ATOM 618 C C . MET A 1 81 ? 10.108 -6.869 8.251 1.00 95.75 81 MET A C 1
ATOM 620 O O . MET A 1 81 ? 9.758 -7.472 7.239 1.00 95.75 81 MET A O 1
ATOM 624 N N . ALA A 1 82 ? 10.065 -7.429 9.466 1.00 93.56 82 ALA A N 1
ATOM 625 C CA . ALA A 1 82 ? 9.640 -8.813 9.678 1.00 93.56 82 ALA A CA 1
ATOM 626 C C . ALA A 1 82 ? 8.215 -9.087 9.156 1.00 93.56 82 ALA A C 1
ATOM 628 O O . ALA A 1 82 ? 7.975 -10.124 8.537 1.00 93.56 82 ALA A O 1
ATOM 629 N N . LEU A 1 83 ? 7.277 -8.151 9.361 1.00 91.88 83 LEU A N 1
ATOM 630 C CA . LEU A 1 83 ? 5.921 -8.253 8.811 1.00 91.88 83 LEU A CA 1
ATOM 631 C C . LEU A 1 83 ? 5.912 -8.137 7.281 1.00 91.88 83 LEU A C 1
ATOM 633 O O . LEU A 1 83 ? 5.258 -8.921 6.603 1.00 91.88 83 LEU A O 1
ATOM 637 N N . LEU A 1 84 ? 6.618 -7.159 6.714 1.00 94.81 84 LEU A N 1
ATOM 638 C CA . LEU A 1 84 ? 6.618 -6.942 5.264 1.00 94.81 84 LEU A CA 1
ATOM 639 C C . LEU A 1 84 ? 7.287 -8.095 4.498 1.00 94.81 84 LEU A C 1
ATOM 641 O O . LEU A 1 84 ? 6.911 -8.375 3.357 1.00 94.81 84 LEU A O 1
ATOM 645 N N . ASP A 1 85 ? 8.265 -8.761 5.111 1.00 94.69 85 ASP A N 1
ATOM 646 C CA . ASP A 1 85 ? 9.000 -9.884 4.520 1.00 94.69 85 ASP A CA 1
ATOM 647 C C . ASP A 1 85 ? 8.273 -11.228 4.665 1.00 94.69 85 ASP A C 1
ATOM 649 O O . ASP A 1 85 ? 8.554 -12.162 3.909 1.00 94.69 85 ASP A O 1
ATOM 653 N N . SER A 1 86 ? 7.304 -11.332 5.582 1.00 91.38 86 SER A N 1
ATOM 654 C CA . SER A 1 86 ? 6.439 -12.514 5.686 1.00 91.38 86 SER A CA 1
ATOM 655 C C . SER A 1 86 ? 5.348 -12.552 4.604 1.00 91.38 86 SER A C 1
ATOM 657 O O . SER A 1 86 ? 4.842 -13.628 4.274 1.00 91.38 86 SER A O 1
ATOM 659 N N . LEU A 1 87 ? 5.023 -11.401 4.004 1.00 92.69 87 LEU A N 1
ATOM 660 C CA . LEU A 1 87 ? 3.977 -11.237 2.991 1.00 92.69 87 LEU A CA 1
ATOM 661 C C . LEU A 1 87 ? 4.507 -11.412 1.556 1.00 92.69 87 LEU A C 1
ATOM 663 O O . LEU A 1 87 ? 5.672 -11.149 1.239 1.00 92.69 87 LEU A O 1
ATOM 667 N N . ILE A 1 88 ? 3.631 -11.819 0.631 1.00 94.50 88 ILE A N 1
ATOM 668 C CA . ILE A 1 88 ? 3.982 -11.889 -0.797 1.00 94.50 88 ILE A CA 1
ATOM 669 C C . ILE A 1 88 ? 4.075 -10.466 -1.360 1.00 94.50 88 ILE A C 1
ATOM 671 O O . ILE A 1 88 ? 3.075 -9.766 -1.449 1.00 94.50 88 ILE A O 1
ATOM 675 N N . ASN A 1 89 ? 5.263 -10.045 -1.788 1.00 94.75 89 ASN A N 1
ATOM 676 C CA . ASN A 1 89 ? 5.465 -8.718 -2.370 1.00 94.75 89 ASN A CA 1
ATOM 677 C C . ASN A 1 89 ? 5.191 -8.757 -3.887 1.00 94.75 89 ASN A C 1
ATOM 679 O O . ASN A 1 89 ? 5.902 -9.428 -4.641 1.00 94.75 89 ASN A O 1
ATOM 683 N N . LEU A 1 90 ? 4.149 -8.052 -4.330 1.00 95.69 90 LEU A N 1
ATOM 684 C CA . LEU A 1 90 ? 3.749 -7.930 -5.730 1.00 95.69 90 LEU A CA 1
ATOM 685 C C . LEU A 1 90 ? 4.364 -6.672 -6.348 1.00 95.69 90 LEU A C 1
ATOM 687 O O . LEU A 1 90 ? 4.099 -5.548 -5.916 1.00 95.69 90 LEU A O 1
ATOM 691 N N . TYR A 1 91 ? 5.196 -6.879 -7.365 1.00 95.69 91 TYR A N 1
ATOM 692 C CA . TYR A 1 91 ? 5.859 -5.806 -8.098 1.00 95.69 91 TYR A CA 1
ATOM 693 C C . TYR A 1 91 ? 4.903 -5.131 -9.078 1.00 95.69 91 TYR A C 1
ATOM 695 O O . TYR A 1 91 ? 4.092 -5.799 -9.717 1.00 95.69 91 TYR A O 1
ATOM 703 N N . VAL A 1 92 ? 5.054 -3.817 -9.223 1.00 96.38 92 VAL A N 1
ATOM 704 C CA . VAL A 1 92 ? 4.397 -3.044 -10.279 1.00 96.38 92 VAL A CA 1
ATOM 705 C C . VAL A 1 92 ? 5.197 -3.214 -11.566 1.00 96.38 92 VAL A C 1
ATOM 707 O O . VAL A 1 92 ? 6.373 -2.855 -11.615 1.00 96.38 92 VAL A O 1
ATOM 710 N N . ASP A 1 93 ? 4.559 -3.766 -12.592 1.00 96.69 93 ASP A N 1
ATOM 711 C CA . ASP A 1 93 ? 5.087 -3.838 -13.953 1.00 96.69 93 ASP A CA 1
ATOM 712 C C . ASP A 1 93 ? 4.416 -2.800 -14.870 1.00 96.69 93 ASP A C 1
ATOM 714 O O . ASP A 1 93 ? 3.579 -2.002 -14.438 1.00 96.69 93 ASP A O 1
ATOM 718 N N . GLU A 1 94 ? 4.801 -2.800 -16.148 1.00 98.19 94 GLU A N 1
ATOM 719 C CA . GLU A 1 94 ? 4.260 -1.889 -17.164 1.00 98.19 94 GLU A CA 1
ATOM 720 C C . GLU A 1 94 ? 2.733 -2.007 -17.292 1.00 98.19 94 GLU A C 1
ATOM 722 O O . GLU A 1 94 ? 2.040 -0.996 -17.380 1.00 98.19 94 GLU A O 1
ATOM 727 N N . ALA A 1 95 ? 2.183 -3.225 -17.231 1.00 98.00 95 ALA A N 1
ATOM 728 C CA . ALA A 1 95 ? 0.748 -3.452 -17.380 1.00 98.00 95 ALA A CA 1
ATOM 729 C C . ALA A 1 95 ? -0.048 -2.898 -16.186 1.00 98.00 95 ALA A C 1
ATOM 731 O O . ALA A 1 95 ? -1.109 -2.288 -16.376 1.00 98.00 95 ALA A O 1
ATOM 732 N N . ILE A 1 96 ? 0.470 -3.075 -14.966 1.00 98.06 96 ILE A N 1
ATOM 733 C CA . ILE A 1 96 ? -0.109 -2.504 -13.744 1.00 98.06 96 ILE A CA 1
ATOM 734 C C . ILE A 1 96 ? -0.025 -0.975 -13.786 1.00 98.06 96 ILE A C 1
ATOM 736 O O . ILE A 1 96 ? -1.025 -0.304 -13.521 1.00 98.06 96 ILE A O 1
ATOM 740 N N . ALA A 1 97 ? 1.129 -0.416 -14.159 1.00 98.19 97 ALA A N 1
ATOM 741 C CA . ALA A 1 97 ? 1.325 1.031 -14.253 1.00 98.19 97 ALA A CA 1
ATOM 742 C C . ALA A 1 97 ? 0.362 1.676 -15.268 1.00 98.19 97 ALA A C 1
ATOM 744 O O . ALA A 1 97 ? -0.328 2.649 -14.952 1.00 98.19 97 ALA A O 1
ATOM 745 N N . ASP A 1 98 ? 0.237 1.081 -16.453 1.00 98.56 98 ASP A N 1
ATOM 746 C CA . ASP A 1 98 ? -0.697 1.506 -17.493 1.00 98.56 98 ASP A CA 1
ATOM 747 C C . ASP A 1 98 ? -2.153 1.476 -17.015 1.00 98.56 98 ASP A C 1
ATOM 749 O O . ASP A 1 98 ? -2.950 2.379 -17.299 1.00 98.56 98 ASP A O 1
ATOM 753 N N . ARG A 1 99 ? -2.529 0.419 -16.286 1.00 98.38 99 ARG A N 1
ATOM 754 C CA . ARG A 1 99 ? -3.878 0.280 -15.732 1.00 98.38 99 ARG A CA 1
ATOM 755 C C . ARG A 1 99 ? -4.143 1.325 -14.655 1.00 98.38 99 ARG A C 1
ATOM 757 O O . ARG A 1 99 ? -5.205 1.941 -14.695 1.00 98.38 99 ARG A O 1
ATOM 764 N N . ALA A 1 100 ? -3.188 1.579 -13.763 1.00 98.38 100 ALA A N 1
ATOM 765 C CA . ALA A 1 100 ? -3.291 2.630 -12.755 1.00 98.38 100 ALA A CA 1
ATOM 766 C C . ALA A 1 100 ? -3.490 4.010 -13.398 1.00 98.38 100 ALA A C 1
ATOM 768 O O . ALA A 1 100 ? -4.407 4.738 -13.021 1.00 98.38 100 ALA A O 1
ATOM 769 N N . GLY A 1 101 ? -2.712 4.337 -14.436 1.00 98.31 101 GLY A N 1
ATOM 770 C CA . GLY A 1 101 ? -2.872 5.586 -15.186 1.00 98.31 101 GLY A CA 1
ATOM 771 C C . GLY A 1 101 ? -4.265 5.732 -15.808 1.00 98.31 101 GLY A C 1
ATOM 772 O O . GLY A 1 101 ? -4.887 6.794 -15.714 1.00 98.31 101 GLY A O 1
ATOM 773 N N . ARG A 1 102 ? -4.807 4.649 -16.383 1.00 98.44 102 ARG A N 1
ATOM 774 C CA . ARG A 1 102 ? -6.182 4.633 -16.910 1.00 98.44 102 ARG A CA 1
ATOM 775 C C . ARG A 1 102 ? -7.233 4.814 -15.816 1.00 98.44 102 ARG A C 1
ATOM 777 O O . ARG A 1 102 ? -8.185 5.556 -16.049 1.00 98.44 102 ARG A O 1
ATOM 784 N N . LEU A 1 103 ? -7.065 4.188 -14.648 1.00 98.12 103 LEU A N 1
ATOM 785 C CA . LEU A 1 103 ? -7.971 4.370 -13.509 1.00 98.12 103 LEU A CA 1
ATOM 786 C C . LEU A 1 103 ? -8.000 5.839 -13.078 1.00 98.12 103 LEU A C 1
ATOM 788 O O . LEU A 1 103 ? -9.075 6.434 -13.039 1.00 98.12 103 LEU A O 1
ATOM 792 N N . ILE A 1 104 ? -6.834 6.452 -12.851 1.00 98.44 104 ILE A N 1
ATOM 793 C CA . ILE A 1 104 ? -6.733 7.874 -12.486 1.00 98.44 104 ILE A CA 1
ATOM 794 C C . ILE A 1 104 ? -7.472 8.739 -13.512 1.00 98.44 104 ILE A C 1
ATOM 796 O O . ILE A 1 104 ? -8.323 9.548 -13.144 1.00 98.44 104 ILE A O 1
ATOM 800 N N . TYR A 1 105 ? -7.202 8.533 -14.804 1.00 97.88 105 TYR A N 1
ATOM 801 C CA . TYR A 1 105 ? -7.844 9.289 -15.879 1.00 97.88 105 TYR A CA 1
ATOM 802 C C . TYR A 1 105 ? -9.375 9.141 -15.882 1.00 97.88 105 TYR A C 1
ATOM 804 O O . TYR A 1 105 ? -10.100 10.129 -16.017 1.00 97.88 105 TYR A O 1
ATOM 812 N N . GLN A 1 106 ? -9.880 7.915 -15.745 1.00 97.75 106 GLN A N 1
ATOM 813 C CA . GLN A 1 106 ? -11.314 7.626 -15.785 1.00 97.75 106 GLN A CA 1
ATOM 814 C C . GLN A 1 106 ? -12.053 8.230 -14.589 1.00 97.75 106 GLN A C 1
ATOM 816 O O . GLN A 1 106 ? -13.074 8.892 -14.782 1.00 97.75 106 GLN A O 1
ATOM 821 N N . TYR A 1 107 ? -11.527 8.050 -13.376 1.00 97.62 107 TYR A N 1
ATOM 822 C CA . TYR A 1 107 ? -12.145 8.572 -12.157 1.00 97.62 107 TYR A CA 1
ATOM 823 C C . TYR A 1 107 ? -12.057 10.099 -12.072 1.00 97.62 107 TYR A C 1
ATOM 825 O O . TYR A 1 107 ? -13.042 10.742 -11.701 1.00 97.62 107 TYR A O 1
ATOM 833 N N . ALA A 1 108 ? -10.956 10.709 -12.529 1.00 97.31 108 ALA A N 1
ATOM 834 C CA . ALA A 1 108 ? -10.829 12.167 -12.566 1.00 97.31 108 ALA A CA 1
ATOM 835 C C . ALA A 1 108 ? -11.935 12.817 -13.417 1.00 97.31 108 ALA A C 1
ATOM 837 O O . ALA A 1 108 ? -12.497 13.844 -13.036 1.00 97.31 108 ALA A O 1
ATOM 838 N N . ARG A 1 109 ? -12.321 12.183 -14.533 1.00 97.44 109 ARG A N 1
ATOM 839 C CA . ARG A 1 109 ? -13.435 12.633 -15.392 1.00 97.44 109 ARG A CA 1
ATOM 840 C C . ARG A 1 109 ? -14.815 12.495 -14.748 1.00 97.44 109 ARG A C 1
ATOM 842 O O . ARG A 1 109 ? -15.772 13.080 -15.246 1.00 97.44 109 ARG A O 1
ATOM 849 N N . GLN A 1 110 ? -14.916 11.731 -13.669 1.00 97.19 110 GLN A N 1
ATOM 850 C CA . GLN A 1 110 ? -16.120 11.579 -12.855 1.00 97.19 110 GLN A CA 1
ATOM 851 C C . GLN A 1 110 ? -16.086 12.489 -11.614 1.00 97.19 110 GLN A C 1
ATOM 853 O O . GLN A 1 110 ? -16.977 12.411 -10.775 1.00 97.19 110 GLN A O 1
ATOM 858 N N . GLY A 1 111 ? -15.067 13.350 -11.484 1.00 97.00 111 GLY A N 1
ATOM 859 C CA . GLY A 1 111 ? -14.879 14.225 -10.326 1.00 97.00 111 GLY A CA 1
ATOM 860 C C . GLY A 1 111 ? -14.229 13.542 -9.119 1.00 97.00 111 GLY A C 1
ATOM 861 O O . GLY A 1 111 ? -14.155 14.150 -8.056 1.00 97.00 111 GLY A O 1
ATOM 862 N N . ILE A 1 112 ? -13.738 12.307 -9.267 1.00 96.69 112 ILE A N 1
ATOM 863 C CA . ILE A 1 112 ? -13.088 11.540 -8.198 1.00 96.69 112 ILE A CA 1
ATOM 864 C C . ILE A 1 112 ? -11.575 11.574 -8.418 1.00 96.69 112 ILE A C 1
ATOM 866 O O . ILE A 1 112 ? -11.074 11.109 -9.437 1.00 96.69 112 ILE A O 1
ATOM 870 N N . GLN A 1 113 ? -10.834 12.118 -7.457 1.00 95.50 113 GLN A N 1
ATOM 871 C CA . GLN A 1 113 ? -9.373 12.149 -7.512 1.00 95.50 113 GLN A CA 1
ATOM 872 C C . GLN A 1 113 ? -8.809 10.897 -6.839 1.00 95.50 113 GLN A C 1
ATOM 874 O O . GLN A 1 113 ? -8.983 10.716 -5.636 1.00 95.50 113 GLN A O 1
ATOM 879 N N . LEU A 1 114 ? -8.136 10.045 -7.613 1.00 95.00 114 LEU A N 1
ATOM 880 C CA . LEU A 1 114 ? -7.359 8.925 -7.082 1.00 95.00 114 LEU A CA 1
ATOM 881 C C . LEU A 1 114 ? -5.899 9.340 -6.939 1.00 95.00 114 LEU A C 1
ATOM 883 O O . LEU A 1 114 ? -5.319 9.907 -7.867 1.00 95.00 114 LEU A O 1
ATOM 887 N N . SER A 1 115 ? -5.302 9.033 -5.790 1.00 96.19 115 SER A N 1
ATOM 888 C CA . SER A 1 115 ? -3.865 9.205 -5.611 1.00 96.19 115 SER A CA 1
ATOM 889 C C . SER A 1 115 ? -3.094 8.170 -6.443 1.00 96.19 115 SER A C 1
ATOM 891 O O . SER A 1 115 ? -3.624 7.114 -6.803 1.00 96.19 115 SER A O 1
ATOM 893 N N . PHE A 1 116 ? -1.828 8.459 -6.762 1.00 96.50 116 PHE A N 1
ATOM 894 C CA . PHE A 1 116 ? -0.969 7.486 -7.443 1.00 96.50 116 PHE A CA 1
ATOM 895 C C . PHE A 1 116 ? -0.804 6.185 -6.638 1.00 96.50 116 PHE A C 1
ATOM 897 O O . PHE A 1 116 ? -0.945 5.125 -7.252 1.00 96.50 116 PHE A O 1
ATOM 904 N N . PRO A 1 117 ? -0.558 6.222 -5.308 1.00 96.31 117 PRO A N 1
ATOM 905 C CA . PRO A 1 117 ? -0.503 5.003 -4.509 1.00 96.31 117 PRO A CA 1
ATOM 906 C C . PRO A 1 117 ? -1.786 4.173 -4.584 1.00 96.31 117 PRO A C 1
ATOM 908 O O . PRO A 1 117 ? -1.720 2.996 -4.940 1.00 96.31 117 PRO A O 1
ATOM 911 N N . ASP A 1 118 ? -2.949 4.798 -4.370 1.00 95.94 118 ASP A N 1
ATOM 912 C CA . ASP A 1 118 ? -4.241 4.099 -4.388 1.00 95.94 118 ASP A CA 1
ATOM 913 C C . ASP A 1 118 ? -4.515 3.463 -5.753 1.00 95.94 118 ASP A C 1
ATOM 915 O O . ASP A 1 118 ? -4.946 2.314 -5.845 1.00 95.94 118 ASP A O 1
ATOM 919 N N . ALA A 1 119 ? -4.232 4.189 -6.838 1.00 97.50 119 ALA A N 1
ATOM 920 C CA . ALA A 1 119 ? -4.436 3.684 -8.189 1.00 97.50 119 ALA A CA 1
ATOM 921 C C . ALA A 1 119 ? -3.501 2.513 -8.523 1.00 97.50 119 ALA A C 1
ATOM 923 O O . ALA A 1 119 ? -3.925 1.567 -9.186 1.00 97.50 119 ALA A O 1
ATOM 924 N N . LEU A 1 120 ? -2.245 2.559 -8.070 1.00 98.00 120 LEU A N 1
ATOM 925 C CA . LEU A 1 120 ? -1.280 1.477 -8.267 1.00 98.00 120 LEU A CA 1
ATOM 926 C C . LEU A 1 120 ? -1.637 0.235 -7.445 1.00 98.00 120 LEU A C 1
ATOM 928 O O . LEU A 1 120 ? -1.551 -0.879 -7.964 1.00 98.00 120 LEU A O 1
ATOM 932 N N . ILE A 1 121 ? -2.070 0.404 -6.195 1.00 96.50 121 ILE A N 1
ATOM 933 C CA . ILE A 1 121 ? -2.542 -0.698 -5.347 1.00 96.50 121 ILE A CA 1
ATOM 934 C C . ILE A 1 121 ? -3.802 -1.317 -5.961 1.00 96.50 121 ILE A C 1
ATOM 936 O O . ILE A 1 121 ? -3.848 -2.530 -6.167 1.00 96.50 121 ILE A O 1
ATOM 940 N N . ALA A 1 122 ? -4.778 -0.494 -6.356 1.00 96.12 122 ALA A N 1
ATOM 941 C CA . ALA A 1 122 ? -5.992 -0.958 -7.023 1.00 96.12 122 ALA A CA 1
ATOM 942 C C . ALA A 1 122 ? -5.678 -1.703 -8.327 1.00 96.12 122 ALA A C 1
ATOM 944 O O . ALA A 1 122 ? -6.215 -2.780 -8.559 1.00 96.12 122 ALA A O 1
ATOM 945 N N . ALA A 1 123 ? -4.774 -1.178 -9.159 1.00 97.25 123 ALA A N 1
ATOM 946 C CA . ALA A 1 123 ? -4.342 -1.844 -10.385 1.00 97.25 123 ALA A CA 1
ATOM 947 C C . ALA A 1 123 ? -3.582 -3.155 -10.128 1.00 97.25 123 ALA A C 1
ATOM 949 O O . ALA A 1 123 ? -3.657 -4.054 -10.958 1.00 97.25 123 ALA A O 1
ATOM 950 N N . THR A 1 124 ? -2.880 -3.279 -8.997 1.00 96.25 124 THR A N 1
ATOM 951 C CA . THR A 1 124 ? -2.186 -4.517 -8.597 1.00 96.25 124 THR A CA 1
ATOM 952 C C . THR A 1 124 ? -3.177 -5.629 -8.225 1.00 96.25 124 THR A C 1
ATOM 954 O O . THR A 1 124 ? -2.877 -6.805 -8.414 1.00 96.25 124 THR A O 1
ATOM 957 N N . ALA A 1 125 ? -4.359 -5.278 -7.708 1.00 94.38 125 ALA A N 1
ATOM 958 C CA . ALA A 1 125 ? -5.396 -6.232 -7.292 1.00 94.38 125 ALA A CA 1
ATOM 959 C C . ALA A 1 125 ? -6.239 -6.802 -8.448 1.00 94.38 125 ALA A C 1
ATOM 961 O O . ALA A 1 125 ? -7.140 -7.609 -8.221 1.00 94.38 125 ALA A O 1
ATOM 962 N N . LEU A 1 126 ? -6.012 -6.319 -9.665 1.00 92.00 126 LEU A N 1
ATOM 963 C CA . LEU A 1 126 ? -6.984 -6.273 -10.748 1.00 92.00 126 LEU A CA 1
ATOM 964 C C . LEU A 1 126 ? -6.511 -7.054 -11.973 1.00 92.00 126 LEU A C 1
ATOM 966 O O . LEU A 1 126 ? -7.390 -7.537 -12.727 1.00 92.00 126 LEU A O 1
#

Secondary structure (DSSP, 8-state):
------PPPPPP-------------SEEE-HHHHHHHHTT-HHHHHHHHHHHHTTPPEEEEHHHHHHHHHH--GGGHHHHHHHHHHSEEEPP-HHHHHHHHHHHHHHHTTT----HHHHHHHHHT-

Radius of gyration: 20.6 Å; chains: 1; bounding box: 57×39×64 Å

Sequence (126 aa):
MSAGSGRPGCPAPGTRSSGRRRRMADYLLDTNVLVLALRSVPKALDFLDALERRQEFAGISVVTRTEILAGMRPHEEERTMALLDSLINLYVDEAIADRAGRLIYQYARQGIQLSFPDALIAATAL

Foldseek 3Di:
DDDDDDDDDDDDDDDDPPDPPLPDQPDEDALVLVVCVLVVPPVSVVVVVVCVVVVGAYAYEVLSVVVCVVPDDPVSVVVSVVVNVVHHYQYDDPQLQVQLVVVQVVVVVVVHHDDSSRSSSVSSRD